Protein AF-A0A354HSH0-F1 (afdb_monomer)

pLDDT: mean 95.47, std 2.77, range [83.25, 98.56]

Foldseek 3Di:
DDWDWDWDADQFIKIFTDDPNDTPDMDDRFAADDAHLAAAHHDDPVVLVCVPPVVPDDPVRSSCCHGGCGHVCVQPVGSDPVVLVVCVVVPNPSSVVRVVD

Solvent-accessible surface area (backbone atoms only — not comparable to full-atom values): 5504 Å² total; per-residue (Å²): 127,48,70,49,78,49,70,50,87,52,56,36,26,33,52,26,50,27,53,69,75,36,77,76,52,67,47,51,32,48,69,26,43,56,74,22,30,17,7,46,14,60,70,65,65,68,63,50,50,54,50,65,68,62,76,80,51,54,71,71,54,49,52,43,33,38,50,60,54,15,31,39,27,57,78,71,75,45,59,54,64,67,62,43,52,51,39,35,76,73,64,35,62,66,50,45,55,62,74,70,104

Sequence (101 aa):
DINLVLVHLGGGISVTPMAGGRMLDVNDANEMGPFSPERSGGLPSGDLIDLCFSGKYTEDELRRKIVRSSGLSAYLGTNDGLEIERRISAGDQKAQLIYKA

Nearest PDB structures (foldseek):
  4iz9-assembly1_A-2  TM=8.795E-01  e=5.435E-07  Mycobacterium avium 104
  4ijn-assembly1_B  TM=8.717E-01  e=1.334E-06  Mycolicibacterium smegmatis MC2 155
  3r9p-assembly1_B-2  TM=8.615E-01  e=1.423E-06  Mycobacterium avium subsp. paratuberculosis
  4dq8-assembly1_A  TM=8.848E-01  e=2.702E-06  Mycobacterium marinum M
  4dq8-assembly1_B  TM=8.826E-01  e=3.492E-06  Mycobacterium marinum M

Radius of gyration: 16.18 Å; Cα contacts (8 Å, |Δi|>4): 167; chains: 1; bounding box: 33×40×35 Å

Structure (mmCIF, N/CA/C/O backbone):
data_AF-A0A354HSH0-F1
#
_entry.id   AF-A0A354HSH0-F1
#
loop_
_atom_site.group_PDB
_atom_site.id
_atom_site.type_symbol
_atom_site.label_atom_id
_atom_site.label_alt_id
_atom_site.label_comp_id
_atom_site.label_asym_id
_atom_site.label_entity_id
_atom_site.label_seq_id
_atom_site.pdbx_PDB_ins_code
_atom_site.Cartn_x
_atom_site.Cartn_y
_atom_site.Cartn_z
_atom_site.occupancy
_atom_site.B_iso_or_equiv
_atom_site.auth_seq_id
_atom_site.auth_comp_id
_atom_site.auth_asym_id
_atom_site.auth_atom_id
_atom_site.pdbx_PDB_model_num
ATOM 1 N N . ASP A 1 1 ? 17.083 -16.904 -22.637 1.00 85.06 1 ASP A N 1
ATOM 2 C CA . ASP A 1 1 ? 16.416 -15.621 -22.341 1.00 85.06 1 ASP A CA 1
ATOM 3 C C . ASP A 1 1 ? 15.012 -15.844 -21.813 1.00 85.06 1 ASP A C 1
ATOM 5 O O . ASP A 1 1 ? 14.316 -16.710 -22.328 1.00 85.06 1 ASP A O 1
ATOM 9 N N . ILE A 1 2 ? 14.638 -15.123 -20.750 1.00 94.31 2 ILE A N 1
ATOM 10 C CA . ILE A 1 2 ? 13.358 -15.270 -20.037 1.00 94.31 2 ILE A CA 1
ATOM 11 C C . ILE A 1 2 ? 12.608 -13.936 -20.084 1.00 94.31 2 ILE A C 1
ATOM 13 O O . ILE A 1 2 ? 13.203 -12.883 -19.843 1.00 94.31 2 ILE A O 1
ATOM 17 N N . ASN A 1 3 ? 11.305 -14.007 -20.357 1.00 97.50 3 ASN A N 1
ATOM 18 C CA . ASN A 1 3 ? 10.367 -12.890 -20.283 1.00 97.50 3 ASN A CA 1
ATOM 19 C C . ASN A 1 3 ? 9.307 -13.227 -19.230 1.00 97.50 3 ASN A C 1
ATOM 21 O O . ASN A 1 3 ? 8.737 -14.317 -19.281 1.00 97.50 3 ASN A O 1
ATOM 25 N N . LEU A 1 4 ? 9.058 -12.330 -18.278 1.00 97.81 4 LEU A N 1
ATOM 26 C CA . LEU A 1 4 ? 8.087 -12.544 -17.201 1.00 97.81 4 LEU A CA 1
ATOM 27 C C . LEU A 1 4 ? 7.604 -11.218 -16.612 1.00 97.81 4 LEU A C 1
ATOM 29 O O . LEU A 1 4 ? 8.214 -10.177 -16.834 1.00 97.81 4 LEU A O 1
ATOM 33 N N . VAL A 1 5 ? 6.526 -11.267 -15.835 1.00 97.88 5 VAL A N 1
ATOM 34 C CA . VAL A 1 5 ? 6.132 -10.178 -14.936 1.00 97.88 5 VAL A CA 1
ATOM 35 C C . VAL A 1 5 ? 6.538 -10.599 -13.531 1.00 97.88 5 VAL A C 1
ATOM 37 O O . VAL A 1 5 ? 6.028 -11.593 -13.015 1.00 97.88 5 VAL A O 1
ATOM 40 N N . LEU A 1 6 ? 7.490 -9.888 -12.934 1.00 96.81 6 LEU A N 1
ATOM 41 C CA . LEU A 1 6 ? 7.947 -10.155 -11.575 1.00 96.81 6 LEU A CA 1
ATOM 42 C C . LEU A 1 6 ? 7.168 -9.278 -10.602 1.00 96.81 6 LEU A C 1
ATOM 44 O O . LEU A 1 6 ? 7.028 -8.077 -10.823 1.00 96.81 6 LEU A O 1
ATOM 48 N N . VAL A 1 7 ? 6.693 -9.888 -9.518 1.00 97.50 7 VAL A N 1
ATOM 49 C CA . VAL A 1 7 ? 5.991 -9.201 -8.434 1.00 97.50 7 VAL A CA 1
ATOM 50 C C . VAL A 1 7 ? 6.734 -9.466 -7.133 1.00 97.50 7 VAL A C 1
ATOM 52 O O . VAL A 1 7 ? 6.880 -10.619 -6.723 1.00 97.50 7 VAL A O 1
ATOM 55 N N . HIS A 1 8 ? 7.207 -8.408 -6.483 1.00 96.19 8 HIS A N 1
ATOM 56 C CA . HIS A 1 8 ? 7.744 -8.483 -5.131 1.00 96.19 8 HIS A CA 1
ATOM 57 C C . HIS A 1 8 ? 6.653 -8.097 -4.133 1.00 96.19 8 HIS A C 1
ATOM 59 O O . HIS A 1 8 ? 6.147 -6.975 -4.164 1.00 96.19 8 HIS A O 1
ATOM 65 N N . LEU A 1 9 ? 6.306 -9.029 -3.246 1.00 94.06 9 LEU A N 1
ATOM 66 C CA . LEU A 1 9 ? 5.299 -8.840 -2.206 1.00 94.06 9 LEU A CA 1
ATOM 67 C C . LEU A 1 9 ? 5.990 -8.650 -0.852 1.00 94.06 9 LEU A C 1
ATOM 69 O O . LEU A 1 9 ? 6.558 -9.592 -0.303 1.00 94.06 9 LEU A O 1
ATOM 73 N N . GLY A 1 10 ? 5.940 -7.429 -0.323 1.00 92.12 10 GLY A N 1
ATOM 74 C CA . GLY A 1 10 ? 6.481 -7.063 0.984 1.00 92.12 10 GLY A CA 1
ATOM 75 C C . GLY A 1 10 ? 5.681 -5.920 1.608 1.00 9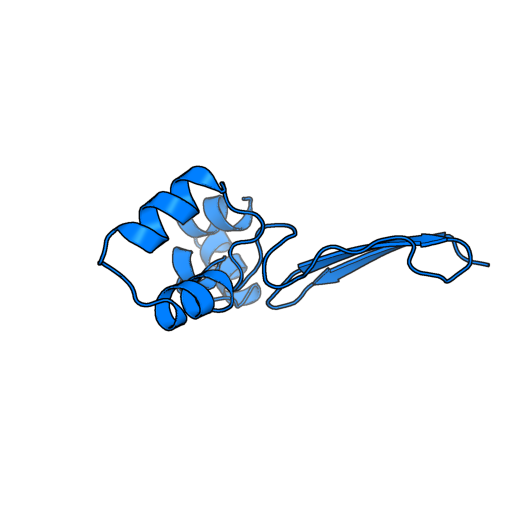2.12 10 GLY A C 1
ATOM 76 O O . GLY A 1 10 ? 4.535 -5.690 1.230 1.00 92.12 10 GLY A O 1
ATOM 77 N N . GLY A 1 11 ? 6.278 -5.174 2.547 1.00 92.44 11 GLY A N 1
ATOM 78 C CA . GLY A 1 11 ? 5.625 -3.999 3.151 1.00 92.44 11 GLY A CA 1
ATOM 79 C C . GLY A 1 11 ? 5.183 -2.963 2.105 1.00 92.44 11 GLY A C 1
ATOM 80 O O . GLY A 1 11 ? 4.098 -2.393 2.217 1.00 92.44 11 GLY A O 1
ATOM 81 N N . GLY A 1 12 ? 5.983 -2.792 1.049 1.00 94.75 12 GLY A N 1
ATOM 82 C CA . GLY A 1 12 ? 5.594 -2.202 -0.235 1.00 94.75 12 GLY A CA 1
ATOM 83 C C . GLY A 1 12 ? 5.593 -3.265 -1.335 1.00 94.75 12 GLY A C 1
ATOM 84 O O . GLY A 1 12 ? 6.259 -4.294 -1.199 1.00 94.75 12 GLY A O 1
ATOM 85 N N . ILE A 1 13 ? 4.855 -3.021 -2.418 1.00 95.88 13 ILE A N 1
ATOM 86 C CA . ILE A 1 13 ? 4.745 -3.952 -3.548 1.00 95.88 13 ILE A CA 1
ATOM 87 C C . ILE A 1 13 ? 5.325 -3.306 -4.805 1.00 95.88 13 ILE A C 1
ATOM 89 O O . ILE A 1 13 ? 4.986 -2.170 -5.142 1.00 95.88 13 ILE A O 1
ATOM 93 N N . SER A 1 14 ? 6.165 -4.049 -5.523 1.00 96.50 14 SER A N 1
ATOM 94 C CA . SER A 1 14 ? 6.629 -3.670 -6.859 1.00 96.50 14 SER A CA 1
ATOM 95 C C . SER A 1 14 ? 6.293 -4.728 -7.900 1.00 96.50 14 SER A C 1
ATOM 97 O O . SER A 1 14 ? 6.303 -5.931 -7.631 1.00 96.50 14 SER A O 1
ATOM 99 N N . VAL A 1 15 ? 5.989 -4.257 -9.103 1.00 97.12 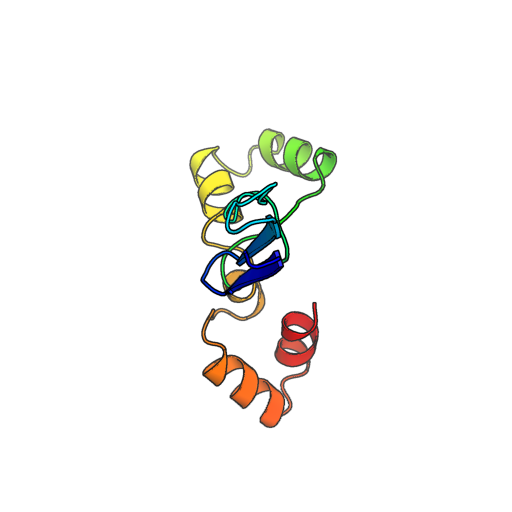15 VAL A N 1
ATOM 100 C CA . VAL A 1 15 ? 5.665 -5.047 -10.284 1.00 97.12 15 VAL A CA 1
ATOM 101 C C . VAL A 1 15 ? 6.561 -4.565 -11.416 1.00 97.12 15 VAL A C 1
ATOM 103 O O . VAL A 1 15 ? 6.637 -3.367 -11.688 1.00 97.12 15 VAL A O 1
ATOM 106 N N . THR A 1 16 ? 7.254 -5.489 -12.075 1.00 97.44 16 THR A N 1
ATOM 107 C CA . THR A 1 16 ? 8.170 -5.167 -13.173 1.00 97.44 16 THR A CA 1
ATOM 108 C C . THR A 1 16 ? 7.993 -6.132 -14.346 1.00 97.44 16 THR A C 1
ATOM 110 O O . THR A 1 16 ? 8.093 -7.352 -14.165 1.00 97.44 16 THR A O 1
ATOM 113 N N . PRO A 1 17 ? 7.730 -5.632 -15.568 1.00 98.06 17 PRO A N 1
ATOM 114 C CA . PRO A 1 17 ? 7.890 -6.431 -16.770 1.00 98.06 17 PRO A CA 1
ATOM 115 C C . PRO A 1 17 ? 9.380 -6.651 -17.058 1.00 98.06 17 PRO A C 1
ATOM 117 O O . PRO A 1 17 ? 10.168 -5.709 -17.170 1.00 98.06 17 PRO A O 1
ATOM 120 N N . MET A 1 18 ? 9.757 -7.914 -17.227 1.00 98.06 18 MET A N 1
ATOM 121 C CA . MET A 1 18 ? 11.096 -8.332 -17.617 1.00 98.06 18 MET A CA 1
ATOM 122 C C . MET A 1 18 ? 11.099 -8.904 -19.033 1.00 98.06 18 MET A C 1
ATOM 124 O O . MET A 1 18 ? 10.263 -9.746 -19.371 1.00 98.06 18 MET A O 1
ATOM 128 N N . ALA A 1 19 ? 12.086 -8.507 -19.836 1.00 98.00 19 ALA A N 1
ATOM 129 C CA . ALA A 1 19 ? 12.342 -9.077 -21.154 1.00 98.00 19 ALA A CA 1
ATOM 130 C C . ALA A 1 19 ? 13.833 -9.375 -21.347 1.00 98.00 19 ALA A C 1
ATOM 132 O O . ALA A 1 19 ? 14.696 -8.544 -21.057 1.00 98.00 19 ALA A O 1
ATOM 133 N N . GLY A 1 20 ? 14.148 -10.579 -21.822 1.00 97.06 20 GLY A N 1
ATOM 134 C CA . GLY A 1 20 ? 15.525 -11.035 -22.007 1.00 97.06 20 GLY A CA 1
ATOM 135 C C . GLY A 1 20 ? 16.338 -11.033 -20.710 1.00 97.06 20 GLY A C 1
ATOM 136 O O . GLY A 1 20 ? 17.525 -10.725 -20.732 1.00 97.06 20 GLY A O 1
ATOM 137 N N . GLY A 1 21 ? 15.695 -11.302 -19.570 1.00 95.81 21 GLY A N 1
ATOM 138 C CA . GLY A 1 21 ? 16.329 -11.242 -18.249 1.00 95.81 21 GLY A CA 1
ATOM 139 C C . GLY A 1 21 ? 16.615 -9.829 -17.718 1.00 95.81 21 GLY A C 1
ATOM 140 O O . GLY A 1 21 ? 17.280 -9.706 -16.693 1.00 95.81 21 GLY A O 1
ATOM 141 N N . ARG A 1 22 ? 16.123 -8.765 -18.366 1.00 96.31 22 ARG A N 1
ATOM 142 C CA . ARG A 1 22 ? 16.270 -7.372 -17.910 1.00 96.31 22 ARG A CA 1
ATOM 143 C C . ARG A 1 22 ? 14.924 -6.774 -17.518 1.00 96.31 22 ARG A C 1
ATOM 145 O O . ARG A 1 22 ? 13.936 -7.018 -18.202 1.00 96.31 22 ARG A O 1
ATOM 152 N N . MET A 1 23 ? 14.903 -5.973 -16.454 1.00 96.62 23 MET A N 1
ATOM 153 C CA . MET A 1 23 ? 13.742 -5.148 -16.099 1.00 96.62 23 MET A CA 1
ATOM 154 C C . MET A 1 23 ? 13.579 -4.031 -17.133 1.00 96.62 23 MET A C 1
ATOM 156 O O . MET A 1 23 ? 14.556 -3.355 -17.458 1.00 96.62 23 MET A O 1
ATOM 160 N N . LEU A 1 24 ? 12.368 -3.870 -17.665 1.00 97.75 24 LEU A N 1
ATOM 161 C CA . LEU A 1 24 ? 12.042 -2.804 -18.617 1.00 97.75 24 LEU A CA 1
ATOM 162 C C . LEU A 1 24 ? 11.515 -1.551 -17.915 1.00 97.75 24 LEU A C 1
ATOM 164 O O . LEU A 1 24 ? 11.821 -0.443 -18.339 1.00 97.75 24 LEU A O 1
ATOM 168 N N . ASP A 1 25 ? 10.730 -1.750 -16.859 1.00 96.69 25 ASP A N 1
ATOM 169 C CA . ASP A 1 25 ? 10.118 -0.699 -16.047 1.00 96.69 25 ASP A CA 1
ATOM 170 C C . ASP A 1 25 ? 9.812 -1.246 -14.646 1.00 96.69 25 ASP A C 1
ATOM 172 O O . ASP A 1 25 ? 9.777 -2.466 -14.461 1.00 96.69 25 ASP A O 1
ATOM 176 N N . VAL A 1 26 ? 9.602 -0.388 -13.653 1.00 96.50 26 VAL A N 1
ATOM 177 C CA . VAL A 1 26 ? 9.211 -0.787 -12.296 1.00 96.50 26 VAL A CA 1
ATOM 178 C C . VAL A 1 26 ? 8.537 0.375 -11.574 1.00 96.50 26 VAL A C 1
ATOM 180 O O . VAL A 1 26 ? 8.996 1.513 -11.645 1.00 96.50 26 VAL A O 1
ATOM 183 N N . ASN A 1 27 ? 7.466 0.100 -10.831 1.00 94.94 27 ASN A N 1
ATOM 184 C CA . ASN A 1 27 ? 6.913 1.110 -9.931 1.00 94.94 27 ASN A CA 1
ATOM 185 C C . ASN A 1 27 ? 7.801 1.293 -8.690 1.00 94.94 27 ASN A C 1
ATOM 187 O O . ASN A 1 27 ? 8.380 0.334 -8.176 1.00 94.94 27 ASN A O 1
ATOM 191 N N . ASP A 1 28 ? 7.829 2.508 -8.141 1.00 92.75 28 ASP A N 1
ATOM 192 C CA . ASP A 1 28 ? 8.342 2.723 -6.787 1.00 92.75 28 ASP A CA 1
ATOM 193 C C . ASP A 1 28 ? 7.425 2.006 -5.786 1.00 92.75 28 ASP A C 1
ATOM 195 O O . ASP A 1 28 ? 6.212 2.210 -5.788 1.00 92.75 28 ASP A O 1
ATOM 199 N N . ALA A 1 29 ? 7.994 1.141 -4.948 1.00 92.62 29 ALA A N 1
ATOM 200 C CA . ALA A 1 29 ? 7.250 0.396 -3.940 1.00 92.62 29 ALA A CA 1
ATOM 201 C C . ALA A 1 29 ? 6.836 1.255 -2.735 1.00 92.62 29 ALA A C 1
ATOM 203 O O . ALA A 1 29 ? 6.062 0.776 -1.912 1.00 92.62 29 ALA A O 1
ATOM 204 N N . ASN A 1 30 ? 7.376 2.468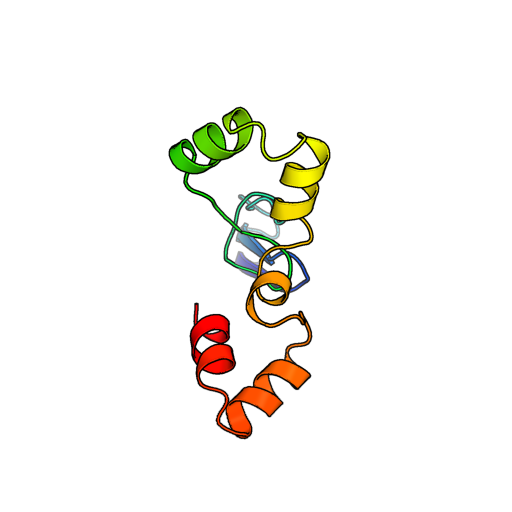 -2.572 1.00 90.69 30 ASN A N 1
ATOM 205 C CA . ASN A 1 30 ? 7.080 3.338 -1.433 1.00 90.69 30 ASN A CA 1
ATOM 206 C C . ASN A 1 30 ? 5.962 4.343 -1.712 1.00 90.69 30 ASN A C 1
ATOM 208 O O . ASN A 1 30 ? 5.144 4.589 -0.827 1.00 90.69 30 ASN A O 1
ATOM 212 N N . GLU A 1 31 ? 5.959 4.933 -2.906 1.00 87.12 31 GLU A N 1
ATOM 213 C CA . GLU A 1 31 ? 5.145 6.116 -3.236 1.00 87.12 31 GLU A CA 1
ATOM 214 C C . GLU A 1 31 ? 4.246 5.898 -4.467 1.00 87.12 31 GLU A C 1
ATOM 216 O O . GLU A 1 31 ? 3.396 6.728 -4.783 1.00 87.12 31 GLU A O 1
ATOM 221 N N . MET A 1 32 ? 4.415 4.767 -5.154 1.00 90.00 32 MET A N 1
ATOM 222 C CA . MET A 1 32 ? 3.635 4.339 -6.313 1.00 90.00 32 MET A CA 1
ATOM 223 C C . MET A 1 32 ? 3.166 2.893 -6.103 1.00 90.00 32 MET A C 1
ATOM 225 O 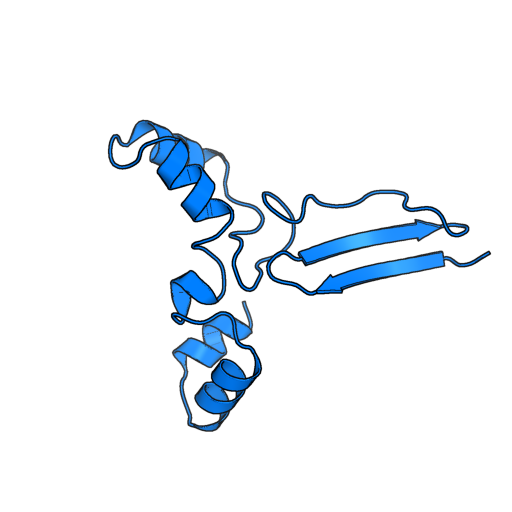O . MET A 1 32 ? 3.282 2.322 -5.018 1.00 90.00 32 MET A O 1
ATOM 229 N N . GLY A 1 33 ? 2.630 2.283 -7.159 1.00 90.94 33 GLY A N 1
ATOM 230 C CA . GLY A 1 33 ? 2.231 0.883 -7.130 1.00 90.94 33 GLY A CA 1
ATOM 231 C C . GLY A 1 33 ? 0.901 0.644 -6.418 1.00 90.94 33 GLY A C 1
ATOM 232 O O . GLY A 1 33 ? 0.166 1.591 -6.113 1.00 90.94 33 GLY A O 1
ATOM 233 N N . PRO A 1 34 ? 0.553 -0.635 -6.214 1.00 92.94 34 PRO A N 1
ATOM 234 C CA . PRO A 1 34 ? -0.723 -1.005 -5.632 1.00 92.94 34 PRO A CA 1
ATOM 235 C C . PRO A 1 34 ? -0.754 -0.723 -4.129 1.00 92.94 34 PRO A C 1
ATOM 237 O O . PRO A 1 34 ? 0.275 -0.552 -3.471 1.00 92.94 34 PRO A O 1
ATOM 240 N N . PHE A 1 35 ? -1.968 -0.740 -3.585 1.00 93.19 35 PHE A N 1
ATOM 241 C CA . PHE A 1 35 ? -2.190 -0.832 -2.151 1.00 93.19 35 PHE A CA 1
ATOM 242 C C . PHE A 1 35 ? -1.395 -2.010 -1.563 1.00 93.19 35 PHE A C 1
ATOM 244 O O . PHE A 1 35 ? -1.344 -3.094 -2.148 1.00 93.19 35 PHE A O 1
ATOM 251 N N . SER A 1 36 ? -0.746 -1.792 -0.420 1.00 94.81 36 SER A N 1
ATOM 252 C CA . SER A 1 36 ? 0.173 -2.765 0.172 1.00 94.81 36 SER A CA 1
ATOM 253 C C . SER A 1 36 ? -0.024 -2.882 1.691 1.00 94.81 36 SER A C 1
ATOM 255 O O . SER A 1 36 ? -0.852 -2.179 2.275 1.00 94.81 36 SER A O 1
ATOM 257 N N . PRO A 1 37 ? 0.724 -3.757 2.385 1.00 95.44 37 PRO A N 1
ATOM 258 C CA . PRO A 1 37 ? 0.592 -3.910 3.832 1.00 95.44 37 PRO A CA 1
ATOM 259 C C . PRO A 1 37 ? 0.895 -2.648 4.660 1.00 95.44 37 PRO A C 1
ATOM 261 O O . PRO A 1 37 ? 0.310 -2.464 5.731 1.00 95.44 37 PRO A O 1
ATOM 264 N N . GLU A 1 38 ? 1.782 -1.768 4.185 1.00 95.19 38 GLU A N 1
ATOM 265 C CA . GLU A 1 38 ? 2.237 -0.586 4.940 1.00 95.19 38 GLU A CA 1
ATOM 266 C C . GLU A 1 38 ? 2.253 0.726 4.142 1.00 95.19 38 GLU A C 1
ATOM 268 O O . GLU A 1 38 ? 2.416 1.798 4.735 1.00 95.19 38 GLU A O 1
ATOM 273 N N . ARG A 1 39 ? 2.134 0.663 2.811 1.00 95.19 39 ARG A N 1
ATOM 274 C CA . ARG A 1 39 ? 2.216 1.824 1.914 1.00 95.19 39 ARG A CA 1
ATOM 275 C C . ARG A 1 39 ? 0.830 2.223 1.440 1.00 95.19 39 ARG A C 1
ATOM 277 O O . ARG A 1 39 ? -0.079 1.397 1.368 1.00 95.19 39 ARG A O 1
ATOM 284 N N . SER A 1 40 ? 0.663 3.498 1.109 1.00 93.44 40 SER A N 1
ATOM 285 C CA . SER A 1 40 ? -0.586 3.983 0.516 1.00 93.44 40 SER A CA 1
ATOM 286 C C . SER A 1 40 ? -0.807 3.474 -0.906 1.00 93.44 40 SER A C 1
ATOM 288 O O . SER A 1 40 ? -1.950 3.419 -1.347 1.00 93.44 40 SER A O 1
ATOM 290 N N . GLY A 1 41 ? 0.275 3.125 -1.610 1.00 92.12 41 GLY A N 1
ATOM 291 C CA . GLY A 1 41 ? 0.266 3.026 -3.065 1.00 92.12 41 GLY A CA 1
ATOM 292 C C . GLY A 1 41 ? 0.069 4.404 -3.701 1.00 92.12 41 GLY A C 1
ATOM 293 O O . GLY A 1 41 ? 0.299 5.435 -3.055 1.00 92.12 41 GLY A O 1
ATOM 294 N N . GLY A 1 42 ? -0.386 4.416 -4.954 1.00 92.50 42 GLY A N 1
ATOM 295 C CA . GLY A 1 42 ? -0.730 5.651 -5.660 1.00 92.50 42 GLY A CA 1
ATOM 296 C C . GLY A 1 42 ? -1.841 6.451 -4.962 1.00 92.50 42 GLY A C 1
ATOM 297 O O . GLY A 1 42 ? -2.858 5.896 -4.549 1.00 92.50 42 GLY A O 1
ATOM 298 N N . LEU A 1 43 ? -1.652 7.769 -4.863 1.00 92.81 43 LEU A N 1
ATOM 299 C CA . LEU A 1 43 ? -2.602 8.708 -4.258 1.00 92.81 43 LEU A CA 1
ATOM 300 C C . LEU A 1 43 ? -3.042 9.787 -5.262 1.00 92.81 43 LEU A C 1
ATOM 302 O O . LEU A 1 43 ? -2.243 10.199 -6.108 1.00 92.81 43 LEU A O 1
ATOM 306 N N . PRO A 1 44 ? -4.283 10.298 -5.158 1.00 94.56 44 PRO A N 1
ATOM 307 C CA . PRO A 1 44 ? -4.728 11.439 -5.949 1.00 94.56 44 PRO A CA 1
ATOM 308 C C . PRO A 1 44 ? -3.916 12.688 -5.586 1.00 94.56 44 PRO A C 1
ATOM 310 O O . PRO A 1 44 ? -3.893 13.131 -4.438 1.00 94.56 44 PRO A O 1
ATOM 313 N N . SER A 1 45 ? -3.246 13.273 -6.578 1.00 95.06 45 SER A N 1
ATOM 314 C CA . SER A 1 45 ? -2.317 14.384 -6.345 1.00 95.06 45 SER A CA 1
ATOM 315 C C . SER A 1 45 ? -3.007 15.638 -5.802 1.00 95.06 45 SER A C 1
ATOM 317 O O . SER A 1 45 ? -2.410 16.343 -4.998 1.00 95.06 45 SER A O 1
ATOM 319 N N . GLY A 1 46 ? -4.258 15.900 -6.204 1.00 97.75 46 GLY A N 1
ATOM 320 C CA . GLY A 1 46 ? -5.048 17.030 -5.699 1.00 97.75 46 GLY A CA 1
ATOM 321 C C . GLY A 1 46 ? -5.291 16.935 -4.192 1.00 97.75 46 GLY A C 1
ATOM 322 O O . GLY A 1 46 ? -4.894 17.828 -3.450 1.00 97.75 46 GLY A O 1
ATOM 323 N N . ASP A 1 47 ? -5.829 15.807 -3.727 1.00 96.19 47 ASP A N 1
ATOM 324 C CA . ASP A 1 47 ? -6.113 15.608 -2.301 1.00 96.19 47 ASP A CA 1
ATOM 325 C C . ASP A 1 47 ? -4.827 15.582 -1.459 1.00 96.19 47 ASP A C 1
ATOM 327 O O . ASP A 1 47 ? -4.814 16.041 -0.315 1.00 96.19 47 ASP A O 1
ATOM 331 N N . LEU A 1 48 ? -3.723 15.064 -2.016 1.00 95.38 48 LEU A N 1
ATOM 332 C CA . LEU A 1 48 ? -2.426 15.100 -1.343 1.00 95.38 48 LEU A CA 1
ATOM 333 C C . LEU A 1 48 ? -1.918 16.540 -1.182 1.00 95.38 48 LEU A C 1
ATOM 3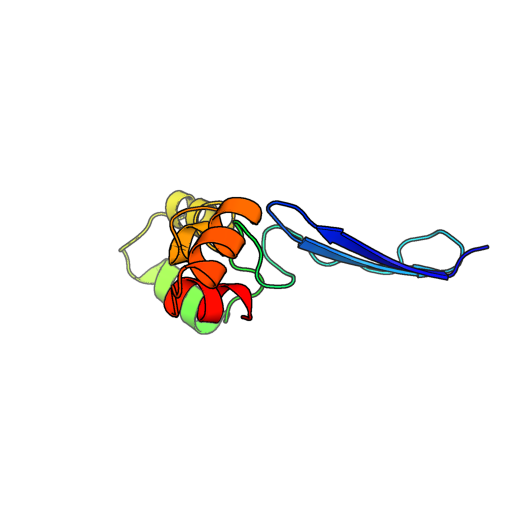35 O O . LEU A 1 48 ? -1.403 16.876 -0.117 1.00 95.38 48 LEU A O 1
ATOM 339 N N . ILE A 1 49 ? -2.092 17.395 -2.195 1.00 97.62 49 ILE A N 1
ATOM 340 C CA . ILE A 1 49 ? -1.764 18.826 -2.109 1.00 97.62 49 ILE A CA 1
ATOM 341 C C . ILE A 1 49 ? -2.597 19.485 -1.005 1.00 97.62 49 ILE A C 1
ATOM 343 O O . ILE A 1 49 ? -2.026 20.122 -0.118 1.00 97.62 49 ILE A O 1
ATOM 347 N N . ASP A 1 50 ? -3.913 19.277 -0.992 1.00 97.81 50 ASP A N 1
ATOM 348 C CA . ASP A 1 50 ? -4.787 19.837 0.046 1.00 97.81 50 ASP A CA 1
ATOM 349 C C . ASP A 1 50 ? -4.356 19.392 1.452 1.00 97.81 50 ASP A C 1
ATOM 351 O O . ASP A 1 50 ? -4.332 20.188 2.396 1.00 97.81 50 ASP A O 1
ATOM 355 N N . LEU A 1 51 ? -3.941 18.130 1.600 1.00 95.94 51 LEU A N 1
ATOM 356 C CA . LEU A 1 51 ? -3.434 17.596 2.860 1.00 95.94 51 LEU A CA 1
ATOM 357 C C . LEU A 1 51 ? -2.110 18.252 3.282 1.00 95.94 51 LEU A C 1
ATOM 359 O O . LEU A 1 51 ? -1.979 18.633 4.450 1.00 95.94 51 LEU A O 1
ATOM 363 N N . CYS A 1 52 ? -1.171 18.431 2.348 1.00 97.38 52 CYS A N 1
ATOM 364 C CA . CYS A 1 52 ? 0.112 19.107 2.571 1.00 97.38 52 CYS A CA 1
ATOM 365 C C . CYS A 1 52 ? -0.064 20.542 3.082 1.00 97.38 52 CYS A C 1
ATOM 367 O O . CYS A 1 52 ? 0.678 20.976 3.961 1.00 97.38 52 CYS A O 1
ATOM 369 N N . PHE A 1 53 ? -1.067 21.266 2.579 1.00 97.56 53 PHE A N 1
ATOM 370 C CA . PHE A 1 53 ? -1.322 22.663 2.952 1.00 97.56 53 PHE A CA 1
ATOM 371 C C . PHE A 1 53 ? -2.400 22.840 4.029 1.00 97.56 53 PHE A C 1
ATOM 373 O O . PHE A 1 53 ? -2.704 23.964 4.424 1.00 97.56 53 PHE A O 1
ATOM 380 N N . SER A 1 54 ? -2.941 21.748 4.572 1.00 97.56 54 SER A N 1
ATOM 381 C CA . SER A 1 54 ? -3.983 21.793 5.606 1.00 97.56 54 SER A CA 1
ATOM 382 C C . SER A 1 54 ? -3.518 22.345 6.963 1.00 97.56 54 SER A C 1
ATOM 384 O O . SER A 1 54 ? -4.351 22.617 7.827 1.00 97.56 54 SER A O 1
ATOM 386 N N . GLY A 1 55 ? -2.203 22.437 7.193 1.00 97.44 55 GLY A N 1
ATOM 387 C CA . GLY A 1 55 ? -1.608 22.795 8.486 1.00 97.44 55 GLY A CA 1
ATOM 388 C C . GLY A 1 55 ? -1.734 21.711 9.567 1.00 97.44 55 GLY A C 1
ATOM 389 O O . GLY A 1 55 ? -1.345 21.945 10.708 1.00 97.44 55 GLY A O 1
ATOM 390 N N . LYS A 1 56 ? -2.277 20.530 9.232 1.00 97.50 56 LYS A N 1
ATOM 391 C CA . LYS A 1 56 ? -2.500 19.425 10.184 1.00 97.50 56 LYS A CA 1
ATOM 392 C C . LYS A 1 56 ? -1.283 18.532 10.392 1.00 97.50 56 LYS A C 1
ATOM 394 O O . LYS A 1 56 ? -1.226 17.831 11.396 1.00 97.50 56 LYS A O 1
ATOM 399 N N . TYR A 1 57 ? -0.370 18.516 9.428 1.00 97.12 57 TYR A N 1
ATOM 400 C CA . TYR A 1 57 ? 0.773 17.618 9.412 1.00 97.12 57 TYR A CA 1
ATOM 401 C C . TYR A 1 57 ? 2.017 18.361 8.951 1.00 97.12 57 TYR A C 1
ATOM 403 O O . TYR A 1 57 ? 1.959 19.227 8.077 1.00 97.12 57 TYR A O 1
ATOM 411 N N . THR A 1 58 ? 3.148 17.976 9.517 1.00 97.56 58 THR A N 1
ATOM 412 C CA . THR A 1 58 ? 4.471 18.298 8.986 1.00 97.56 58 THR A CA 1
ATOM 413 C C . THR A 1 58 ? 4.790 17.429 7.767 1.00 97.56 58 THR A C 1
ATOM 415 O O . THR A 1 58 ? 4.204 16.359 7.576 1.00 97.56 58 THR A O 1
ATOM 418 N N . GLU A 1 59 ? 5.763 17.850 6.954 1.00 96.31 59 GLU A N 1
ATOM 419 C CA . GLU A 1 59 ? 6.259 17.040 5.833 1.00 96.31 59 GLU A CA 1
ATOM 420 C C . GLU A 1 59 ? 6.685 15.634 6.297 1.00 96.31 59 GLU A C 1
ATOM 422 O O . GLU A 1 59 ? 6.280 14.633 5.705 1.00 96.31 59 GLU A O 1
ATOM 427 N N . ASP A 1 60 ? 7.429 15.541 7.403 1.00 96.38 60 ASP A N 1
ATOM 428 C CA . ASP A 1 60 ? 7.916 14.270 7.953 1.00 96.38 60 ASP A CA 1
ATOM 429 C C . ASP A 1 60 ? 6.790 13.347 8.433 1.00 96.38 60 ASP A C 1
ATOM 431 O O . ASP A 1 60 ? 6.896 12.116 8.365 1.00 96.38 60 ASP A O 1
ATOM 435 N N . GLU A 1 61 ? 5.705 13.910 8.961 1.00 96.56 61 GLU A N 1
ATOM 436 C CA . GLU A 1 61 ? 4.517 13.141 9.330 1.00 96.56 61 GLU A CA 1
ATOM 437 C C . GLU A 1 61 ? 3.800 12.613 8.091 1.00 96.56 61 GLU A C 1
ATOM 439 O O . GLU A 1 61 ? 3.436 11.437 8.072 1.00 96.56 61 GLU A O 1
ATOM 444 N N . LEU A 1 62 ? 3.661 13.422 7.037 1.00 95.69 62 LEU A N 1
ATOM 445 C CA . LEU A 1 62 ? 3.040 12.989 5.784 1.00 95.69 62 LEU A CA 1
ATOM 446 C C . LEU A 1 62 ? 3.864 11.920 5.072 1.00 95.69 62 LEU A C 1
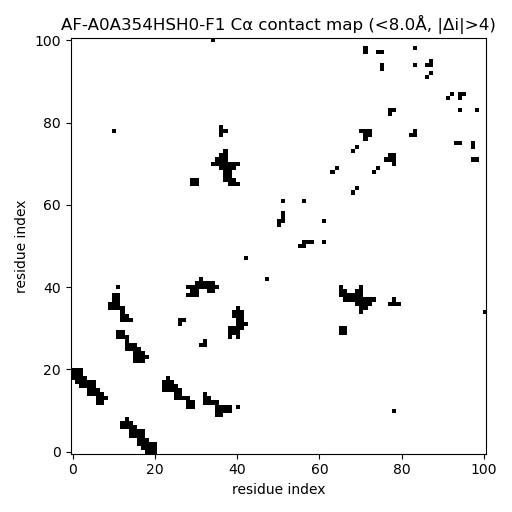ATOM 448 O O . LEU A 1 62 ? 3.312 10.884 4.699 1.00 95.69 62 LEU A O 1
ATOM 452 N N . ARG A 1 63 ? 5.184 12.096 4.962 1.00 94.38 63 ARG A N 1
ATOM 453 C CA . ARG A 1 63 ? 6.076 11.084 4.374 1.00 94.38 63 ARG A CA 1
ATOM 454 C C . ARG A 1 63 ? 5.998 9.761 5.124 1.00 94.38 63 ARG A C 1
ATOM 456 O O . ARG A 1 63 ? 5.835 8.707 4.510 1.00 94.38 63 ARG A O 1
ATOM 463 N N . ARG A 1 64 ? 6.045 9.793 6.461 1.00 94.50 64 ARG A N 1
ATOM 464 C CA . ARG A 1 64 ? 5.860 8.580 7.275 1.00 94.50 64 ARG A CA 1
ATOM 465 C C . ARG A 1 64 ? 4.477 7.978 7.085 1.00 94.50 64 ARG A C 1
ATOM 467 O O . ARG A 1 64 ? 4.360 6.756 7.032 1.00 94.50 64 ARG A O 1
ATOM 474 N N . LYS A 1 65 ? 3.444 8.806 6.947 1.00 93.62 65 LYS A N 1
ATOM 475 C CA . LYS A 1 65 ? 2.085 8.328 6.717 1.00 93.62 65 LYS A CA 1
ATOM 476 C C . LYS A 1 65 ? 1.981 7.564 5.403 1.00 93.62 65 LYS A C 1
ATOM 478 O O . L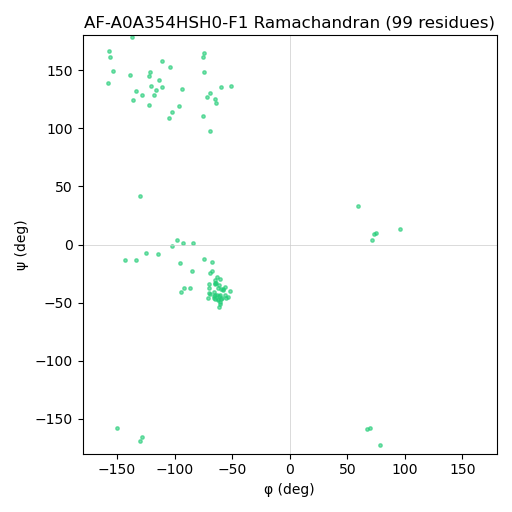YS A 1 65 ? 1.482 6.445 5.426 1.00 93.62 65 LYS A O 1
ATOM 483 N N . ILE A 1 66 ? 2.523 8.102 4.315 1.00 93.75 66 ILE A N 1
ATOM 484 C CA . ILE A 1 66 ? 2.546 7.467 2.987 1.00 93.75 66 ILE A CA 1
ATOM 485 C C . ILE A 1 66 ? 3.344 6.155 3.018 1.00 93.75 66 ILE A C 1
ATOM 487 O O . ILE A 1 66 ? 2.861 5.121 2.559 1.00 93.75 66 ILE A O 1
ATOM 491 N N . VAL A 1 67 ? 4.541 6.181 3.616 1.00 93.06 67 VAL A N 1
ATOM 492 C CA . VAL A 1 67 ? 5.525 5.098 3.474 1.00 93.06 67 VAL A CA 1
ATOM 493 C C . VAL A 1 67 ? 5.479 4.072 4.612 1.00 93.06 67 VAL A C 1
ATOM 495 O O . VAL A 1 67 ? 6.062 3.012 4.483 1.00 93.06 67 VAL A O 1
ATOM 498 N N . ARG A 1 68 ? 4.859 4.317 5.766 1.00 90.44 68 ARG A N 1
ATOM 499 C CA . ARG A 1 68 ? 4.904 3.349 6.892 1.00 90.44 68 ARG A CA 1
ATOM 500 C C . ARG A 1 68 ? 3.627 3.238 7.708 1.00 90.44 68 ARG A C 1
ATOM 502 O O . ARG A 1 68 ? 3.515 2.340 8.535 1.00 90.44 68 ARG A O 1
ATOM 509 N N . SER A 1 69 ? 2.690 4.161 7.545 1.00 92.56 69 SER A N 1
ATOM 510 C CA . SER A 1 69 ? 1.464 4.205 8.351 1.00 92.56 69 SER A CA 1
ATOM 511 C C . SER A 1 69 ? 0.228 4.323 7.465 1.00 92.56 69 SER A C 1
ATOM 513 O O . SER A 1 69 ? -0.697 5.084 7.766 1.00 92.56 69 SER A O 1
ATOM 515 N N . SER A 1 70 ? 0.254 3.561 6.372 1.00 94.56 70 SER A N 1
ATOM 516 C CA . SER A 1 70 ? -0.820 3.376 5.398 1.00 94.56 70 SER A CA 1
ATOM 517 C C . SER A 1 70 ? -1.065 1.878 5.183 1.00 94.56 70 SER A C 1
ATOM 519 O O . SER A 1 70 ? -0.636 1.052 5.993 1.00 94.56 70 SER A O 1
ATOM 521 N N . GLY A 1 71 ? -1.791 1.515 4.128 1.00 95.00 71 GLY A N 1
ATOM 522 C CA . GLY A 1 71 ? -1.981 0.114 3.785 1.00 95.00 71 GLY A CA 1
ATOM 523 C C . GLY A 1 71 ? -2.867 -0.642 4.774 1.00 95.00 71 GLY A C 1
ATOM 524 O O . GLY A 1 71 ? -3.628 -0.048 5.547 1.00 95.00 71 GLY A O 1
ATOM 525 N N . LEU A 1 72 ? -2.720 -1.967 4.795 1.00 96.62 72 LEU A N 1
ATOM 526 C CA . LEU A 1 72 ? -3.397 -2.848 5.759 1.00 96.62 72 LEU A CA 1
ATOM 527 C C . LEU A 1 72 ? -3.177 -2.387 7.206 1.00 96.62 72 LEU A C 1
ATOM 529 O O . LEU A 1 72 ? -4.128 -2.342 7.989 1.00 96.62 72 LEU A O 1
ATOM 533 N N . SER A 1 73 ? -1.960 -1.945 7.533 1.00 96.06 73 SER A N 1
ATOM 534 C CA . SER A 1 73 ? -1.606 -1.437 8.862 1.00 96.06 73 SER A CA 1
ATOM 535 C C . SER A 1 73 ? -2.507 -0.294 9.319 1.00 96.06 73 SER A C 1
ATOM 537 O O . SER A 1 73 ? -2.999 -0.314 10.446 1.00 96.06 73 SER A O 1
ATOM 539 N N . ALA A 1 74 ? -2.773 0.689 8.456 1.00 96.00 74 ALA A N 1
ATOM 540 C CA . ALA A 1 74 ? -3.594 1.841 8.827 1.00 96.00 74 ALA A CA 1
ATOM 541 C C . ALA A 1 74 ? -5.075 1.490 9.016 1.00 96.00 74 ALA A C 1
ATOM 543 O O . ALA A 1 74 ? -5.745 2.069 9.870 1.00 96.00 74 ALA A O 1
ATOM 544 N N . TYR A 1 75 ? -5.591 0.545 8.230 1.00 96.31 75 TYR A N 1
ATOM 545 C CA . TYR A 1 75 ? -7.007 0.181 8.264 1.00 96.31 75 TYR A CA 1
ATOM 546 C C . TYR A 1 75 ? -7.338 -0.883 9.317 1.00 96.31 75 TYR A C 1
ATOM 548 O O . TYR A 1 75 ? -8.412 -0.821 9.931 1.00 96.31 75 TYR A O 1
ATOM 556 N N . LEU A 1 76 ? -6.444 -1.856 9.512 1.00 97.12 76 LEU A N 1
ATOM 557 C CA . LEU A 1 76 ? -6.662 -3.064 10.319 1.00 97.12 76 LEU A CA 1
ATOM 558 C C . LEU A 1 76 ? -5.775 -3.134 11.570 1.00 97.12 76 LEU A C 1
ATOM 560 O O . LEU A 1 76 ? -5.975 -4.018 12.409 1.00 97.12 76 LEU A O 1
ATOM 564 N N . GLY A 1 77 ? -4.814 -2.218 11.712 1.00 96.44 77 GLY A N 1
ATOM 565 C CA . GLY A 1 77 ? -3.873 -2.180 12.834 1.00 96.44 77 GLY A CA 1
ATOM 566 C C . GLY A 1 77 ? -2.779 -3.249 12.770 1.00 96.44 77 GLY A C 1
ATOM 567 O O . GLY A 1 77 ? -2.082 -3.451 13.758 1.00 96.44 77 GLY A O 1
ATOM 568 N N . THR A 1 78 ? -2.650 -3.963 11.649 1.00 95.69 78 THR A N 1
ATOM 569 C CA . THR A 1 78 ? -1.632 -4.997 11.427 1.00 95.69 78 THR A CA 1
ATOM 570 C C . THR A 1 78 ? -1.330 -5.141 9.933 1.00 95.69 78 THR A C 1
ATOM 572 O O . THR A 1 78 ? -2.211 -4.921 9.099 1.00 95.69 78 THR A O 1
ATOM 575 N N . ASN A 1 79 ? -0.095 -5.514 9.603 1.00 94.62 79 ASN A N 1
ATOM 576 C CA . ASN A 1 79 ? 0.353 -5.930 8.269 1.00 94.62 79 ASN A CA 1
ATOM 577 C C . ASN A 1 79 ? 0.488 -7.462 8.147 1.00 94.62 79 ASN A C 1
ATOM 579 O O . ASN A 1 79 ? 0.848 -7.953 7.079 1.00 94.62 79 ASN A O 1
ATOM 583 N N . ASP A 1 80 ? 0.226 -8.210 9.221 1.00 95.56 80 ASP A N 1
ATOM 584 C CA . ASP A 1 80 ? 0.352 -9.665 9.246 1.00 95.56 80 ASP A CA 1
ATOM 585 C C . ASP A 1 80 ? -0.818 -10.316 8.494 1.00 95.56 80 ASP A C 1
ATOM 587 O O . ASP A 1 80 ? -1.968 -10.296 8.944 1.00 95.56 80 ASP A O 1
ATOM 591 N N . GLY A 1 81 ? -0.510 -10.904 7.336 1.00 93.88 81 GLY A N 1
ATOM 592 C CA . GLY A 1 81 ? -1.489 -11.577 6.486 1.00 93.88 81 GLY A CA 1
ATOM 593 C C . GLY A 1 81 ? -2.173 -12.766 7.166 1.00 93.88 81 GLY A C 1
ATOM 594 O O . GLY A 1 81 ? -3.371 -12.951 6.973 1.00 93.88 81 GLY A O 1
ATOM 595 N N . LEU A 1 82 ? -1.467 -13.521 8.014 1.00 96.06 82 LEU A N 1
ATOM 596 C CA . LEU A 1 82 ? -2.031 -14.686 8.707 1.00 96.06 82 LEU A CA 1
ATOM 597 C C . LEU A 1 82 ? -3.043 -14.255 9.774 1.00 96.06 82 LEU A C 1
ATOM 599 O O . LEU A 1 82 ? -4.122 -14.836 9.903 1.00 96.06 82 LEU A O 1
ATOM 603 N N . GLU A 1 83 ? -2.716 -13.202 10.523 1.00 97.69 83 GLU A N 1
ATOM 604 C CA . GLU A 1 83 ? -3.627 -12.575 11.485 1.00 97.69 83 GLU A CA 1
ATOM 605 C C . GLU A 1 83 ? -4.888 -12.052 10.776 1.00 97.69 83 GLU A C 1
ATOM 607 O O . GLU A 1 83 ? -6.003 -12.274 11.257 1.00 97.69 83 GLU A O 1
ATOM 612 N N . ILE A 1 84 ? -4.738 -11.406 9.614 1.00 97.69 84 ILE A N 1
ATOM 613 C CA . ILE A 1 84 ? -5.866 -10.896 8.819 1.00 97.69 84 ILE A CA 1
ATOM 614 C C . ILE A 1 84 ? -6.739 -12.043 8.295 1.00 97.69 84 ILE A C 1
ATOM 616 O O . ILE A 1 84 ? -7.958 -12.002 8.470 1.00 97.69 84 ILE A O 1
ATOM 620 N N . GLU A 1 85 ? -6.155 -13.095 7.723 1.00 97.69 85 GLU A N 1
ATOM 621 C CA . GLU A 1 85 ? -6.898 -14.271 7.245 1.00 97.69 85 GLU A CA 1
ATOM 622 C C . GLU A 1 85 ? -7.670 -14.968 8.372 1.00 97.69 85 GLU A C 1
ATOM 624 O O . GLU A 1 85 ? -8.824 -15.378 8.192 1.00 97.69 85 GLU A O 1
ATOM 629 N N . ARG A 1 86 ? -7.077 -15.047 9.569 1.00 98.56 86 ARG A N 1
ATOM 630 C CA . ARG A 1 86 ? -7.748 -15.573 10.763 1.00 98.56 86 ARG A CA 1
ATOM 631 C C . ARG A 1 86 ? -8.947 -14.713 11.160 1.00 98.5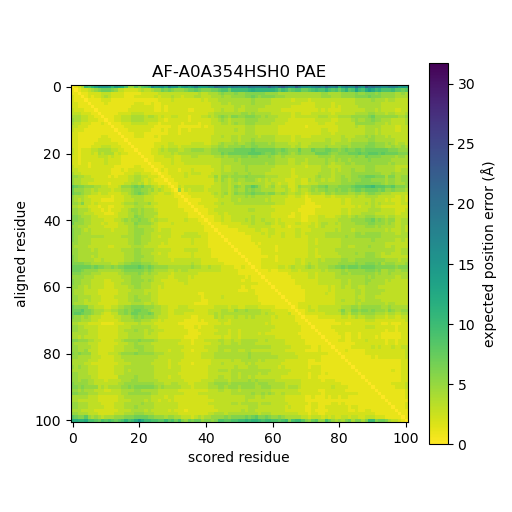6 86 ARG A C 1
ATOM 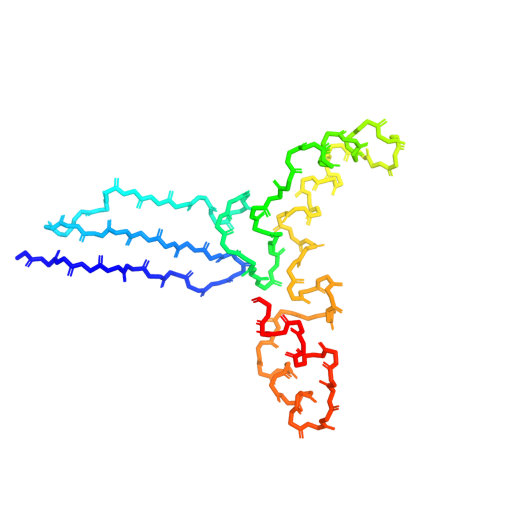633 O O . ARG A 1 86 ? -10.005 -15.265 11.463 1.00 98.56 86 ARG A O 1
ATOM 640 N N . ARG A 1 87 ? -8.816 -13.380 11.139 1.00 98.38 87 ARG A N 1
ATOM 641 C CA . ARG A 1 87 ? -9.934 -12.452 11.406 1.00 98.38 87 ARG A CA 1
ATOM 642 C C . ARG A 1 87 ? -11.058 -12.625 10.386 1.00 98.38 87 ARG A C 1
ATOM 644 O O . ARG A 1 87 ? -12.217 -12.729 10.781 1.00 98.38 87 ARG A O 1
ATOM 651 N N . ILE A 1 88 ? -10.721 -12.737 9.100 1.00 98.50 88 ILE A N 1
ATOM 652 C CA . ILE A 1 88 ? -11.692 -12.982 8.022 1.00 98.50 88 ILE A CA 1
ATOM 653 C C . ILE A 1 88 ? -12.434 -14.300 8.257 1.00 98.50 88 ILE A C 1
ATOM 655 O O . ILE A 1 88 ? -13.662 -14.336 8.200 1.00 98.50 88 ILE A O 1
ATOM 659 N N . SER A 1 89 ? -11.705 -15.368 8.583 1.00 98.38 89 SER A N 1
ATOM 660 C CA . SER A 1 89 ? -12.286 -16.686 8.873 1.00 98.38 89 SER A CA 1
ATOM 661 C C . SER A 1 89 ? -13.194 -16.675 10.110 1.00 98.38 89 SER A C 1
ATOM 663 O O . SER A 1 89 ? -14.145 -17.447 10.183 1.00 98.38 89 SER A O 1
ATOM 665 N N . ALA A 1 90 ? -12.935 -15.775 11.064 1.00 98.44 90 ALA A N 1
ATOM 666 C CA . ALA A 1 90 ? -13.769 -15.542 12.242 1.00 98.44 90 ALA A CA 1
ATOM 667 C C . ALA A 1 90 ? -14.961 -14.589 11.992 1.00 98.44 90 ALA A C 1
ATOM 669 O O . ALA A 1 90 ? -15.721 -14.315 12.919 1.00 98.44 90 ALA A O 1
ATOM 670 N N . GLY A 1 91 ? -15.143 -14.093 10.762 1.00 98.31 91 GLY A N 1
ATOM 671 C CA . GLY A 1 91 ? -16.283 -13.259 10.369 1.00 98.31 91 GLY A CA 1
ATOM 672 C C . GLY A 1 91 ? -16.048 -11.745 10.416 1.00 98.31 91 GLY A C 1
ATOM 673 O O . GLY A 1 91 ? -17.015 -10.988 10.333 1.00 98.31 91 GLY A O 1
ATOM 674 N N . ASP A 1 92 ? -14.801 -11.275 10.527 1.00 98.44 92 ASP A N 1
ATOM 675 C CA . ASP A 1 92 ? -14.483 -9.843 10.446 1.00 98.44 92 ASP A CA 1
ATOM 676 C C . ASP A 1 92 ? -14.687 -9.310 9.014 1.00 98.44 92 ASP A C 1
ATOM 678 O O . ASP A 1 92 ? -13.827 -9.428 8.133 1.00 98.44 92 ASP A O 1
ATOM 682 N N . GLN A 1 93 ? -15.847 -8.690 8.785 1.00 98.19 93 GLN A N 1
ATOM 683 C CA . GLN A 1 93 ? -16.219 -8.109 7.493 1.00 98.19 93 GLN A CA 1
ATOM 684 C C . GLN A 1 93 ? -15.328 -6.929 7.090 1.00 98.19 93 GLN A C 1
ATOM 686 O O . GLN A 1 93 ? -15.098 -6.717 5.898 1.00 98.19 93 GLN A O 1
ATOM 691 N N . LYS A 1 94 ? -14.799 -6.166 8.057 1.00 97.81 94 LYS A N 1
ATOM 692 C CA . LYS A 1 94 ? -13.907 -5.039 7.766 1.00 97.81 94 LYS A CA 1
ATOM 693 C C . LYS A 1 94 ? -12.561 -5.561 7.276 1.00 97.81 94 LYS A C 1
ATOM 695 O O . LYS A 1 94 ? -12.071 -5.078 6.259 1.00 97.81 94 LYS A O 1
ATOM 700 N N . ALA A 1 95 ? -11.991 -6.557 7.953 1.00 97.94 95 ALA A N 1
ATOM 701 C CA . ALA A 1 95 ? -10.769 -7.217 7.497 1.00 97.94 95 ALA A CA 1
ATOM 702 C C . ALA A 1 95 ? -10.941 -7.774 6.080 1.00 97.94 95 ALA A C 1
ATOM 704 O O . ALA A 1 95 ? -10.083 -7.551 5.230 1.00 97.94 95 ALA A O 1
ATOM 705 N N . GLN A 1 96 ? -12.081 -8.410 5.796 1.00 97.88 96 GLN A N 1
ATOM 706 C CA . GLN A 1 96 ? -12.357 -8.967 4.474 1.00 97.88 96 GLN A CA 1
ATOM 707 C C . GLN A 1 96 ? -12.463 -7.895 3.387 1.00 97.88 96 GLN A C 1
ATOM 709 O O . GLN A 1 96 ? -11.927 -8.087 2.297 1.00 97.88 96 GLN A O 1
ATOM 714 N N . LEU A 1 97 ? -13.158 -6.790 3.668 1.00 97.38 97 LEU A N 1
ATOM 715 C CA . LEU A 1 97 ? -13.304 -5.680 2.729 1.00 97.38 97 LEU A CA 1
ATOM 716 C C . LEU A 1 97 ? -11.941 -5.081 2.378 1.00 97.38 97 LEU A C 1
ATOM 718 O O . LEU A 1 97 ? -11.620 -4.940 1.205 1.00 97.38 97 LEU A O 1
ATOM 722 N N . ILE A 1 98 ? -11.144 -4.757 3.396 1.00 96.75 98 ILE A N 1
ATOM 723 C CA . ILE A 1 98 ? -9.854 -4.089 3.213 1.00 96.75 98 ILE A CA 1
ATOM 724 C C . ILE A 1 98 ? -8.822 -5.021 2.571 1.00 96.75 98 ILE A C 1
ATOM 726 O O . ILE A 1 98 ? -8.038 -4.578 1.744 1.00 96.75 98 ILE A O 1
ATOM 730 N N . TYR A 1 99 ? -8.819 -6.310 2.915 1.00 94.31 99 TYR A N 1
ATOM 731 C CA . TYR A 1 99 ? -7.888 -7.276 2.324 1.00 94.31 99 TYR A CA 1
ATOM 732 C C . TYR A 1 99 ? -8.157 -7.540 0.832 1.00 94.31 99 TYR A C 1
ATOM 734 O O . TYR A 1 99 ? -7.262 -7.968 0.113 1.00 94.31 99 TYR A O 1
ATOM 742 N N . LYS A 1 100 ? -9.385 -7.288 0.361 1.00 91.94 100 LYS A N 1
ATOM 743 C CA . LYS A 1 100 ? -9.783 -7.421 -1.051 1.00 91.94 100 LYS A CA 1
ATOM 744 C C . LYS A 1 100 ? -9.650 -6.124 -1.863 1.00 91.94 100 LYS A C 1
ATOM 746 O O . LYS A 1 100 ? -10.076 -6.124 -3.018 1.00 91.94 100 LYS A O 1
ATOM 751 N N . ALA A 1 101 ? -9.171 -5.042 -1.244 1.00 83.25 101 ALA A N 1
ATOM 752 C CA . ALA A 1 101 ? -9.039 -3.727 -1.870 1.00 83.25 101 ALA A CA 1
ATOM 753 C C . ALA A 1 101 ? -7.968 -3.694 -2.970 1.00 83.25 101 ALA A C 1
ATOM 755 O O . ALA A 1 101 ? -6.993 -4.475 -2.882 1.00 83.25 101 ALA A O 1
#

Secondary structure (DSSP, 8-state):
---EEEEEESSSEEEEEEETTEE-----TTTSSS--SS---S--HHHHHHHHHSSSS-HHHHHHHHHHS-HHHHHHS---HHHHHHHHHTT-HHHHHHHT-

Mean predicted aligned error: 3.15 Å